Protein AF-A0A9E5HGD4-F1 (afdb_monomer_lite)

Foldseek 3Di:
DDDDPPPPPPPPQPFDKD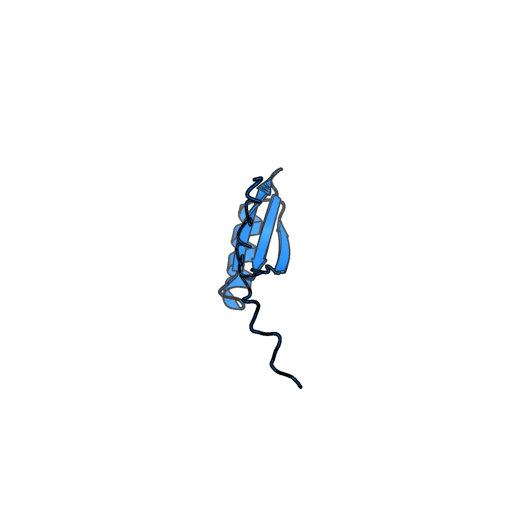WPDKDQAPVVQVVVQVVVCVVAVQWDWADPDPSMITIIGDSDGPPPPPPDD

Structure (mmCIF, N/CA/C/O backbone):
data_AF-A0A9E5HGD4-F1
#
_entry.id   AF-A0A9E5HGD4-F1
#
loop_
_atom_site.group_PDB
_atom_site.id
_atom_site.type_symbol
_atom_site.label_atom_id
_atom_site.label_alt_id
_atom_site.label_comp_id
_atom_site.label_asym_id
_atom_site.label_entity_id
_atom_site.label_seq_id
_atom_site.pdbx_PDB_ins_code
_atom_site.Cartn_x
_atom_site.Cartn_y
_atom_site.Cartn_z
_atom_site.occupancy
_atom_site.B_iso_or_equiv
_atom_site.auth_seq_id
_atom_site.auth_comp_id
_atom_site.auth_asym_id
_atom_site.auth_atom_id
_atom_site.pdbx_PDB_model_num
ATOM 1 N N . MET A 1 1 ? -12.580 -44.788 -27.599 1.00 45.28 1 MET A N 1
ATOM 2 C CA . MET A 1 1 ? -11.618 -43.738 -27.988 1.00 45.28 1 MET A CA 1
ATOM 3 C C . MET A 1 1 ? -11.761 -42.611 -26.974 1.00 45.28 1 MET A C 1
ATOM 5 O O . MET A 1 1 ? -12.785 -41.947 -26.993 1.00 45.28 1 MET A O 1
ATOM 9 N N . TRP A 1 2 ? -10.835 -42.478 -26.023 1.00 43.94 2 TRP A N 1
ATOM 10 C CA . TRP A 1 2 ? -10.881 -41.415 -25.011 1.00 43.94 2 TRP A CA 1
ATOM 11 C C . TRP A 1 2 ? -10.028 -40.251 -25.523 1.00 43.94 2 TRP A C 1
ATOM 13 O O . TRP A 1 2 ? -8.832 -40.428 -25.739 1.00 43.94 2 TRP A O 1
ATOM 23 N N . MET A 1 3 ? -10.639 -39.095 -25.785 1.00 61.41 3 MET A N 1
ATOM 24 C CA . MET A 1 3 ? -9.906 -37.865 -26.094 1.00 61.41 3 MET A CA 1
ATOM 25 C C . MET A 1 3 ? -9.461 -37.242 -24.772 1.00 61.41 3 MET A C 1
ATOM 27 O O . MET A 1 3 ? -10.296 -36.813 -23.977 1.00 61.41 3 MET A O 1
ATOM 31 N N . ALA A 1 4 ? -8.153 -37.220 -24.527 1.00 60.69 4 ALA A N 1
ATOM 32 C CA . ALA A 1 4 ? -7.578 -36.420 -23.459 1.00 60.69 4 ALA A CA 1
ATOM 33 C C . ALA A 1 4 ? -7.739 -34.937 -23.823 1.00 60.69 4 ALA A C 1
ATOM 35 O O . ALA A 1 4 ? -7.267 -34.494 -24.870 1.00 60.69 4 ALA A O 1
ATOM 36 N N . LEU A 1 5 ? -8.420 -34.178 -22.964 1.00 64.88 5 LEU A N 1
ATOM 37 C CA . LEU A 1 5 ? -8.388 -32.720 -22.993 1.00 64.88 5 LEU A CA 1
ATOM 38 C C . LEU A 1 5 ? -6.954 -32.289 -22.673 1.00 64.88 5 LEU A C 1
ATOM 40 O O . LEU A 1 5 ? -6.509 -32.406 -21.533 1.00 64.88 5 LEU A O 1
ATOM 44 N N . VAL A 1 6 ? -6.227 -31.804 -23.678 1.00 62.81 6 VAL A N 1
ATOM 45 C CA . VAL A 1 6 ? -5.031 -30.997 -23.435 1.00 62.81 6 VAL A CA 1
ATOM 46 C C . VAL A 1 6 ? -5.532 -29.688 -22.839 1.00 62.81 6 VAL A C 1
ATOM 48 O O . VAL A 1 6 ? -6.068 -28.838 -23.549 1.00 62.81 6 VAL A O 1
ATOM 51 N N . ALA A 1 7 ? -5.419 -29.553 -21.519 1.00 63.09 7 ALA A N 1
ATOM 52 C CA . ALA A 1 7 ? -5.531 -28.260 -20.871 1.00 63.09 7 ALA A CA 1
ATOM 53 C C . ALA A 1 7 ? -4.401 -27.395 -21.438 1.00 63.09 7 ALA A C 1
ATOM 55 O O . ALA A 1 7 ? -3.226 -27.666 -21.190 1.00 63.09 7 ALA A O 1
ATOM 56 N N . GLY A 1 8 ? -4.749 -26.421 -22.282 1.00 50.97 8 GLY A N 1
ATOM 57 C CA . GLY A 1 8 ? -3.786 -25.445 -22.769 1.00 50.97 8 GLY A CA 1
ATOM 58 C C . GLY A 1 8 ? -3.120 -24.790 -21.566 1.00 50.97 8 GLY A C 1
ATOM 59 O O . GLY A 1 8 ? -3.812 -24.262 -20.697 1.00 50.97 8 GLY A O 1
ATOM 60 N N . ALA A 1 9 ? -1.793 -24.869 -21.490 1.00 55.41 9 ALA A N 1
ATOM 61 C CA . ALA A 1 9 ? -1.037 -24.107 -20.516 1.00 55.41 9 ALA A CA 1
ATOM 62 C C . ALA A 1 9 ? -1.299 -22.627 -20.811 1.00 55.41 9 ALA A C 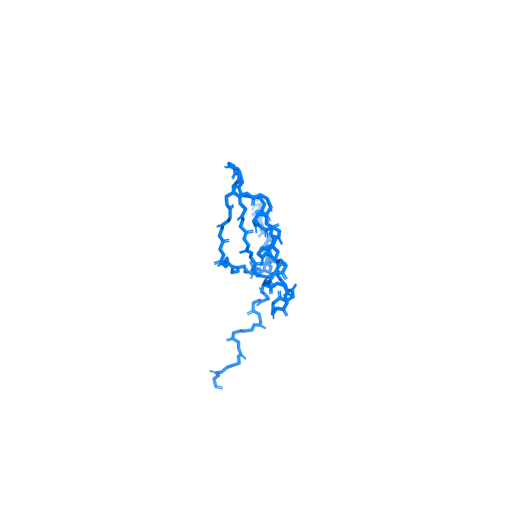1
ATOM 64 O O . ALA A 1 9 ? -0.831 -22.092 -21.816 1.00 55.41 9 ALA A O 1
ATOM 65 N N . SER A 1 10 ? -2.107 -21.975 -19.977 1.00 52.62 10 SER A N 1
ATOM 66 C CA . SER A 1 10 ? -2.164 -20.523 -19.969 1.00 52.62 10 SER A CA 1
ATOM 67 C C . SER A 1 10 ? -0.775 -20.049 -19.561 1.00 52.62 10 SER A C 1
ATOM 69 O O . SER A 1 10 ? -0.387 -20.234 -18.408 1.00 52.62 10 SER A O 1
ATOM 71 N N . ALA A 1 11 ? -0.021 -19.475 -20.496 1.00 51.72 11 ALA A N 1
ATOM 72 C CA . ALA A 1 11 ? 1.151 -18.676 -20.177 1.00 51.72 11 ALA A CA 1
ATOM 73 C C . ALA A 1 11 ? 0.661 -17.422 -19.438 1.00 51.72 11 ALA A C 1
ATOM 75 O O . ALA A 1 11 ? 0.470 -16.362 -20.033 1.00 51.72 11 ALA A O 1
ATOM 76 N N . ALA A 1 12 ? 0.349 -17.572 -18.150 1.00 54.84 12 ALA A N 1
ATOM 77 C CA . ALA A 1 12 ? 0.305 -16.440 -17.252 1.00 54.84 12 ALA A CA 1
ATOM 78 C C . ALA A 1 12 ? 1.730 -15.896 -17.266 1.00 54.84 12 ALA A C 1
ATOM 80 O O . ALA A 1 12 ? 2.637 -16.582 -16.809 1.00 54.84 12 ALA A O 1
ATOM 81 N N . GLN A 1 13 ? 1.917 -14.735 -17.895 1.00 58.97 13 GLN A N 1
ATOM 82 C CA . GLN A 1 13 ? 3.127 -13.938 -17.723 1.00 58.97 13 GLN A CA 1
ATOM 83 C C . GLN A 1 13 ? 3.390 -13.913 -16.213 1.00 58.97 13 GLN A C 1
ATOM 85 O O . GLN A 1 13 ? 2.474 -13.540 -15.470 1.00 58.97 13 GLN A O 1
ATOM 90 N N . ASP A 1 14 ? 4.536 -14.412 -15.755 1.00 67.00 14 ASP A N 1
ATOM 91 C CA . ASP A 1 14 ? 4.872 -14.567 -14.334 1.00 67.00 14 ASP A CA 1
ATOM 92 C C . ASP A 1 14 ? 5.104 -13.164 -13.749 1.00 67.00 14 ASP A C 1
ATOM 94 O O . ASP A 1 14 ? 6.216 -12.677 -13.571 1.00 67.00 14 ASP A O 1
ATOM 98 N N . MET A 1 15 ? 4.012 -12.427 -13.547 1.00 71.88 15 MET A N 1
ATOM 99 C CA . MET A 1 15 ? 4.033 -11.078 -13.006 1.00 71.88 15 MET A CA 1
ATOM 100 C C . MET A 1 15 ? 4.445 -11.172 -11.542 1.00 71.88 15 MET A C 1
ATOM 102 O O . MET A 1 15 ? 3.786 -11.830 -10.733 1.00 71.88 15 MET A O 1
ATOM 106 N N . ARG A 1 16 ? 5.550 -10.514 -11.195 1.00 81.69 16 ARG A N 1
ATOM 107 C CA . ARG A 1 16 ? 6.085 -10.513 -9.831 1.00 81.69 16 ARG A CA 1
ATOM 108 C C . ARG A 1 16 ? 5.890 -9.145 -9.201 1.00 81.69 16 ARG A C 1
ATOM 110 O O . ARG A 1 16 ? 6.057 -8.116 -9.847 1.00 81.69 16 ARG A O 1
ATOM 117 N N . TRP A 1 17 ? 5.578 -9.137 -7.911 1.00 85.94 17 TRP A N 1
ATOM 118 C CA . TRP A 1 17 ? 5.503 -7.920 -7.109 1.00 85.94 17 TRP A CA 1
ATOM 119 C C . TRP A 1 17 ? 6.509 -7.995 -5.974 1.00 85.94 17 TRP A C 1
ATOM 121 O O . TRP A 1 17 ? 6.711 -9.056 -5.378 1.00 85.94 17 TRP A O 1
ATOM 131 N N . ILE A 1 18 ? 7.112 -6.855 -5.658 1.00 89.44 18 ILE A N 1
ATOM 132 C CA . ILE A 1 18 ? 7.940 -6.698 -4.466 1.00 89.44 18 ILE A CA 1
ATOM 133 C C . ILE A 1 18 ? 7.120 -5.937 -3.440 1.00 89.44 18 ILE A C 1
ATOM 135 O O . ILE A 1 18 ? 6.668 -4.827 -3.704 1.00 89.44 18 ILE A O 1
ATOM 139 N N . GLN A 1 19 ? 6.939 -6.516 -2.258 1.00 93.31 19 GLN A N 1
ATOM 140 C CA . GLN A 1 19 ? 6.360 -5.792 -1.136 1.00 93.31 19 GLN A CA 1
ATOM 141 C C . GLN A 1 19 ? 7.444 -4.954 -0.459 1.00 93.31 19 GLN A C 1
ATOM 143 O O . GLN A 1 19 ? 8.473 -5.487 -0.048 1.00 93.31 19 GLN A O 1
ATOM 148 N N . ILE A 1 20 ? 7.191 -3.654 -0.328 1.00 93.94 20 ILE A N 1
ATOM 149 C CA . ILE A 1 20 ? 8.084 -2.728 0.370 1.00 93.94 20 ILE A CA 1
ATOM 150 C C . ILE A 1 20 ? 7.796 -2.776 1.871 1.00 93.94 20 ILE A C 1
ATOM 152 O O . ILE A 1 20 ? 8.686 -3.024 2.678 1.00 93.94 20 ILE A O 1
ATOM 156 N N . GLU A 1 21 ? 6.537 -2.550 2.251 1.00 94.69 21 GLU A N 1
ATOM 157 C CA . GLU A 1 21 ? 6.102 -2.491 3.648 1.00 94.69 21 GLU A CA 1
ATOM 158 C C . GLU A 1 21 ? 4.584 -2.705 3.778 1.00 94.69 21 GLU A C 1
ATOM 160 O O . GLU A 1 21 ? 3.862 -2.783 2.781 1.00 94.69 21 GLU A O 1
ATOM 165 N N . ALA A 1 22 ? 4.100 -2.821 5.017 1.00 97.06 22 ALA A N 1
ATOM 166 C CA . ALA A 1 22 ? 2.677 -2.879 5.340 1.00 97.06 22 ALA A CA 1
ATOM 167 C C . ALA A 1 22 ? 2.317 -1.812 6.383 1.00 97.06 22 ALA A C 1
ATOM 169 O O . ALA A 1 22 ? 3.066 -1.600 7.334 1.00 97.06 22 ALA A O 1
ATOM 170 N N . GLN A 1 23 ? 1.164 -1.168 6.204 1.00 97.88 23 GLN A N 1
ATOM 171 C CA . GLN A 1 23 ? 0.676 -0.071 7.037 1.00 97.88 23 GLN A CA 1
ATOM 172 C C . GLN A 1 23 ? -0.644 -0.443 7.735 1.00 97.88 23 GLN A C 1
ATOM 174 O O . GLN A 1 23 ? -1.505 -1.061 7.097 1.00 97.88 23 GLN A O 1
ATOM 179 N N . PRO A 1 24 ? -0.835 -0.077 9.019 1.00 96.88 24 PRO A N 1
ATOM 180 C CA . PRO A 1 24 ? -2.013 -0.449 9.808 1.00 96.88 24 PRO A CA 1
ATOM 181 C C . PRO A 1 24 ? -3.212 0.493 9.609 1.00 96.88 24 PRO A C 1
ATOM 183 O O . PRO A 1 24 ? -4.233 0.347 10.283 1.00 96.88 24 PRO A O 1
ATOM 186 N N . SER A 1 25 ? -3.102 1.479 8.715 1.00 96.56 25 SER A N 1
ATOM 187 C CA . SER A 1 25 ? -4.193 2.385 8.371 1.00 96.56 25 SER A CA 1
ATOM 188 C C . SER A 1 25 ? -4.115 2.846 6.916 1.00 96.56 25 SER A C 1
ATOM 190 O O . SER A 1 25 ? -3.041 2.889 6.312 1.00 96.56 25 SER A O 1
ATOM 192 N N . LEU A 1 26 ? -5.266 3.237 6.358 1.00 95.81 26 LEU A N 1
ATOM 193 C CA . LEU A 1 26 ? -5.343 3.786 5.000 1.00 95.81 26 LEU A CA 1
ATOM 194 C C . LEU A 1 26 ? -4.536 5.085 4.875 1.00 95.81 26 LEU A C 1
ATOM 196 O O . LEU A 1 26 ? -3.831 5.282 3.893 1.00 95.81 26 LEU A O 1
ATOM 200 N N . LEU A 1 27 ? -4.611 5.952 5.888 1.00 97.31 27 LEU A N 1
ATOM 201 C CA . LEU A 1 27 ? -3.927 7.244 5.881 1.00 97.31 27 LEU A CA 1
ATOM 202 C C . LEU A 1 27 ? -2.403 7.082 5.812 1.00 97.31 27 LEU A C 1
ATOM 204 O O . LEU A 1 27 ? -1.734 7.773 5.039 1.00 97.31 27 LEU A O 1
ATOM 208 N N . GLU A 1 28 ? -1.847 6.164 6.606 1.00 97.25 28 GLU A N 1
ATOM 209 C CA . GLU A 1 28 ? -0.416 5.857 6.565 1.00 97.25 28 GLU A CA 1
ATOM 210 C C . GLU A 1 28 ? -0.041 5.212 5.230 1.00 97.25 28 GLU A C 1
ATOM 212 O O . GLU A 1 28 ? 0.934 5.635 4.612 1.00 97.25 28 GLU A O 1
ATOM 217 N N . ALA A 1 29 ? -0.848 4.271 4.730 1.00 97.31 29 ALA A N 1
ATOM 218 C CA . ALA A 1 29 ? -0.627 3.637 3.432 1.00 97.31 29 ALA A CA 1
ATOM 219 C C . ALA A 1 29 ? -0.558 4.655 2.286 1.00 97.31 29 ALA A C 1
ATOM 221 O O . ALA A 1 29 ? 0.389 4.634 1.504 1.00 97.31 29 ALA A O 1
ATOM 222 N N . GLU A 1 30 ? -1.511 5.587 2.215 1.00 96.50 30 GLU A N 1
ATOM 223 C CA . GLU A 1 30 ? -1.540 6.634 1.191 1.00 96.50 30 GLU A CA 1
ATOM 224 C C . GLU A 1 30 ? -0.344 7.579 1.302 1.00 96.50 30 GLU A C 1
ATOM 226 O O . GLU A 1 30 ? 0.268 7.940 0.296 1.00 96.50 30 GLU A O 1
ATOM 231 N N . THR A 1 31 ? 0.005 7.980 2.525 1.00 97.88 31 THR A N 1
ATOM 232 C CA . THR A 1 31 ? 1.140 8.876 2.771 1.00 97.88 31 THR A CA 1
ATOM 233 C C . THR A 1 31 ? 2.439 8.233 2.295 1.00 97.88 31 THR A C 1
ATOM 235 O O . THR A 1 31 ? 3.221 8.851 1.574 1.00 97.88 31 THR A O 1
ATOM 238 N N . ARG A 1 32 ? 2.658 6.971 2.661 1.00 97.44 32 ARG A N 1
ATOM 239 C CA . ARG A 1 32 ? 3.873 6.225 2.335 1.00 97.44 32 ARG A CA 1
ATOM 240 C C . ARG A 1 32 ? 3.944 5.866 0.858 1.00 97.44 32 ARG A C 1
ATOM 242 O O . ARG A 1 32 ? 4.993 6.055 0.250 1.00 97.44 32 ARG A O 1
ATOM 249 N N . ALA A 1 33 ? 2.828 5.470 0.248 1.00 96.25 33 ALA A N 1
ATOM 250 C CA . ALA A 1 33 ? 2.765 5.216 -1.187 1.00 96.25 33 ALA A CA 1
ATOM 251 C C . ALA A 1 33 ? 3.137 6.463 -2.004 1.00 96.25 33 ALA A C 1
ATOM 253 O O . ALA A 1 33 ? 3.887 6.351 -2.964 1.00 96.25 33 ALA A O 1
ATOM 254 N N . ARG A 1 34 ? 2.705 7.666 -1.591 1.00 95.81 34 ARG A N 1
ATOM 255 C CA . ARG A 1 34 ? 3.108 8.933 -2.239 1.00 95.81 34 ARG A CA 1
ATOM 256 C C . ARG A 1 34 ? 4.593 9.249 -2.082 1.00 95.81 34 ARG A C 1
ATOM 258 O O . ARG A 1 34 ? 5.158 9.919 -2.940 1.00 95.81 34 ARG A O 1
ATOM 265 N N . ILE A 1 35 ? 5.215 8.827 -0.982 1.00 96.88 35 ILE A N 1
ATOM 266 C CA . ILE A 1 35 ? 6.659 8.988 -0.779 1.00 96.88 35 ILE A CA 1
ATOM 267 C C . ILE A 1 35 ? 7.408 8.044 -1.717 1.00 96.88 35 ILE A C 1
ATOM 269 O O . ILE A 1 35 ? 8.233 8.507 -2.495 1.00 96.88 35 ILE A O 1
ATOM 273 N N . TYR A 1 36 ? 7.069 6.754 -1.716 1.00 94.75 36 TYR A N 1
ATOM 274 C CA . TYR A 1 36 ? 7.719 5.788 -2.602 1.00 94.75 36 TYR A CA 1
ATOM 275 C C . TYR A 1 36 ? 7.466 6.073 -4.079 1.00 94.75 36 TYR A C 1
ATOM 277 O O . TYR A 1 36 ? 8.390 5.935 -4.867 1.00 94.75 36 TYR A O 1
ATOM 285 N N . ALA A 1 37 ? 6.284 6.571 -4.450 1.00 94.88 37 ALA A N 1
ATOM 286 C CA . ALA A 1 37 ? 5.967 6.953 -5.825 1.00 94.88 37 ALA A CA 1
ATOM 287 C C . ALA A 1 37 ? 6.856 8.081 -6.384 1.00 94.88 37 ALA A C 1
ATOM 289 O O . ALA A 1 37 ? 6.904 8.262 -7.598 1.00 94.88 37 ALA A O 1
ATOM 290 N N . GLN A 1 38 ? 7.562 8.838 -5.531 1.00 95.81 38 GLN A N 1
ATOM 291 C CA . GLN A 1 38 ? 8.545 9.828 -5.990 1.00 95.81 38 GLN A CA 1
ATOM 292 C C . GLN A 1 38 ? 9.812 9.173 -6.552 1.00 95.81 38 GLN A C 1
ATOM 294 O O . GLN A 1 38 ? 10.426 9.741 -7.450 1.00 95.81 38 GLN A O 1
ATOM 299 N N . GLU A 1 39 ? 10.194 7.999 -6.042 1.00 93.69 39 GLU A N 1
ATOM 300 C CA . GLU A 1 39 ? 11.383 7.260 -6.493 1.00 93.69 39 GLU A CA 1
ATOM 301 C C . GLU A 1 39 ? 11.027 6.072 -7.394 1.00 93.69 39 GLU A C 1
ATOM 303 O O . GLU A 1 39 ? 11.736 5.781 -8.354 1.00 93.69 39 GLU A O 1
ATOM 308 N N . PHE A 1 40 ? 9.904 5.414 -7.118 1.00 92.12 40 PHE A N 1
ATOM 309 C CA . PHE A 1 40 ? 9.415 4.231 -7.814 1.00 92.12 40 PHE A CA 1
ATOM 310 C C . PHE A 1 40 ? 7.992 4.488 -8.326 1.00 92.12 40 PHE A C 1
ATOM 312 O O . PHE A 1 40 ? 7.025 4.247 -7.596 1.00 92.12 40 PHE A O 1
ATOM 319 N N . PRO A 1 41 ? 7.833 4.972 -9.572 1.00 89.81 41 PRO A N 1
ATOM 320 C CA . PRO A 1 41 ? 6.528 5.311 -10.144 1.00 89.81 41 PRO A CA 1
ATOM 321 C C . PRO A 1 41 ? 5.517 4.156 -10.134 1.00 89.81 41 PRO A C 1
ATOM 323 O O . PRO A 1 41 ? 4.318 4.399 -10.024 1.00 89.81 41 PRO A O 1
ATOM 326 N N . ASP A 1 42 ? 5.998 2.911 -10.159 1.00 90.31 42 ASP A N 1
ATOM 327 C CA . ASP A 1 42 ? 5.183 1.688 -10.131 1.00 90.31 42 ASP A CA 1
ATOM 328 C C . ASP A 1 42 ? 4.768 1.261 -8.709 1.00 90.31 42 ASP A C 1
ATOM 330 O O . ASP A 1 42 ? 4.447 0.095 -8.456 1.00 90.31 42 ASP A O 1
ATOM 334 N N . THR A 1 43 ? 4.794 2.198 -7.756 1.00 95.12 43 THR A N 1
ATOM 335 C CA . THR A 1 43 ? 4.300 1.980 -6.394 1.00 95.12 43 THR A CA 1
ATOM 336 C C . THR A 1 43 ? 2.780 1.904 -6.379 1.00 95.12 43 THR A C 1
ATOM 338 O O . THR A 1 43 ? 2.083 2.811 -6.832 1.00 95.12 43 THR A O 1
ATOM 341 N N . GLN A 1 44 ? 2.256 0.860 -5.749 1.00 93.81 44 GLN A N 1
ATOM 342 C CA . GLN A 1 44 ? 0.831 0.651 -5.535 1.00 93.81 44 GLN A CA 1
ATOM 343 C C . GLN A 1 44 ? 0.548 0.342 -4.063 1.00 93.81 44 GLN A C 1
ATOM 345 O O . GLN A 1 44 ? 1.385 -0.230 -3.367 1.00 93.81 44 GLN A O 1
ATOM 350 N N . ALA A 1 45 ? -0.639 0.718 -3.584 1.00 94.31 45 ALA A N 1
ATOM 351 C CA . ALA A 1 45 ? -1.120 0.375 -2.250 1.00 94.31 45 ALA A CA 1
ATOM 352 C C . ALA A 1 45 ? -2.411 -0.441 -2.353 1.00 94.31 45 ALA A C 1
ATOM 354 O O . ALA A 1 45 ? -3.360 -0.035 -3.024 1.00 94.31 45 ALA A O 1
ATOM 355 N N . HIS A 1 46 ? -2.459 -1.577 -1.659 1.00 94.38 46 HIS A N 1
ATOM 356 C CA . HIS A 1 46 ? -3.584 -2.508 -1.698 1.00 94.38 46 HIS A CA 1
ATOM 357 C C . HIS A 1 46 ? -4.041 -2.853 -0.284 1.00 94.38 46 HIS A C 1
ATOM 359 O O . HIS A 1 46 ? -3.217 -3.128 0.585 1.00 94.38 46 HIS A O 1
ATOM 365 N N . SER A 1 47 ? -5.355 -2.883 -0.045 1.00 95.25 47 SER A N 1
ATOM 366 C CA . SER A 1 47 ? -5.875 -3.429 1.211 1.00 95.25 47 SER A CA 1
ATOM 367 C C . SER A 1 47 ? -5.671 -4.942 1.236 1.00 95.25 47 SER A C 1
ATOM 369 O O . SER A 1 47 ? -6.073 -5.637 0.305 1.00 95.25 47 SER A O 1
ATOM 371 N N . ILE A 1 48 ? -5.077 -5.446 2.316 1.00 95.56 48 ILE A N 1
ATOM 372 C CA . ILE A 1 48 ? -4.856 -6.883 2.545 1.00 95.56 48 ILE A CA 1
ATOM 373 C C . ILE A 1 48 ? -5.799 -7.451 3.618 1.00 95.56 48 I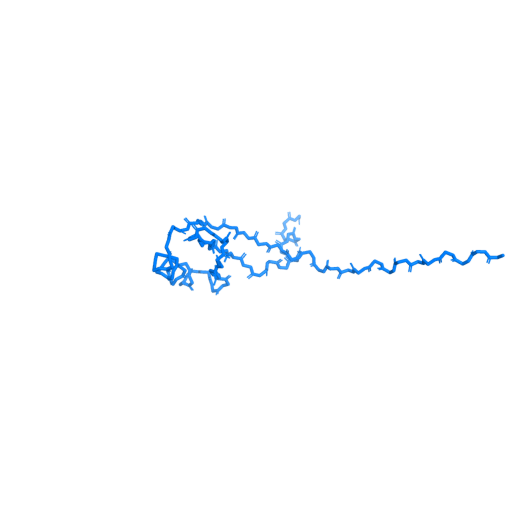LE A C 1
ATOM 375 O O . ILE A 1 48 ? -5.636 -8.582 4.069 1.00 95.56 48 ILE A O 1
ATOM 379 N N . GLY A 1 49 ? -6.814 -6.673 4.010 1.00 93.50 49 GLY A N 1
ATOM 380 C CA . GLY A 1 49 ? -7.790 -7.038 5.035 1.00 93.50 49 GLY A CA 1
ATOM 381 C C . GLY A 1 49 ? -7.373 -6.639 6.453 1.00 93.50 49 GLY A C 1
ATOM 382 O O . GLY A 1 49 ? -6.263 -6.178 6.702 1.00 93.50 49 GLY A O 1
ATOM 383 N N . SER A 1 50 ? -8.306 -6.774 7.400 1.00 93.75 50 SER A N 1
ATOM 384 C CA . SER A 1 50 ? -8.088 -6.486 8.832 1.00 93.75 50 SER A CA 1
ATOM 385 C C . SER A 1 50 ? -7.548 -5.079 9.140 1.00 93.75 50 SER A C 1
ATOM 387 O O . SER A 1 50 ? -6.874 -4.883 10.146 1.00 93.75 50 SER A O 1
ATOM 389 N N . GLY A 1 51 ? -7.833 -4.100 8.275 1.00 94.00 51 GLY A N 1
ATOM 390 C CA . GLY A 1 51 ? -7.341 -2.723 8.406 1.00 94.00 51 GLY A CA 1
ATOM 391 C C . GLY A 1 51 ? -5.916 -2.492 7.893 1.00 94.00 51 GLY A C 1
ATOM 392 O O . GLY A 1 51 ? -5.447 -1.361 7.937 1.00 94.00 51 GLY A O 1
ATOM 393 N N . TRP A 1 52 ? -5.252 -3.522 7.368 1.00 96.75 52 TRP A N 1
ATOM 394 C CA . TRP A 1 52 ? -3.890 -3.433 6.856 1.00 96.75 52 TRP A CA 1
ATOM 395 C C . TRP A 1 52 ? -3.841 -3.178 5.354 1.00 96.75 52 TRP A C 1
ATOM 397 O O . TRP A 1 52 ? -4.714 -3.599 4.584 1.00 96.75 52 TRP A O 1
ATOM 407 N N . TYR A 1 53 ? -2.762 -2.522 4.943 1.00 97.62 53 TYR A N 1
ATOM 408 C CA . TYR A 1 53 ? -2.488 -2.157 3.562 1.00 97.62 53 TYR A CA 1
ATOM 409 C C . TYR A 1 53 ? -1.048 -2.510 3.209 1.00 97.62 53 TYR A C 1
ATOM 411 O O . TYR A 1 53 ? -0.129 -2.118 3.921 1.00 97.62 53 TYR A O 1
ATOM 419 N N . ALA A 1 54 ? -0.843 -3.234 2.115 1.00 96.88 54 ALA A N 1
ATOM 420 C CA . ALA A 1 54 ? 0.482 -3.510 1.576 1.00 96.88 54 ALA A CA 1
ATOM 421 C C . ALA A 1 54 ? 0.860 -2.444 0.549 1.00 96.88 54 ALA A C 1
ATOM 423 O O . ALA A 1 54 ? 0.034 -2.067 -0.283 1.00 96.88 54 ALA A O 1
ATOM 424 N N . ILE A 1 55 ? 2.112 -1.997 0.593 1.00 96.75 55 ILE A N 1
ATOM 425 C CA . ILE A 1 55 ? 2.718 -1.153 -0.436 1.00 96.75 55 ILE A CA 1
ATOM 426 C C . ILE A 1 55 ? 3.635 -2.036 -1.274 1.00 96.75 55 ILE A C 1
ATOM 428 O O . ILE A 1 55 ? 4.523 -2.703 -0.736 1.00 96.75 55 ILE A O 1
ATOM 432 N N . THR A 1 56 ? 3.409 -2.060 -2.581 1.00 95.81 56 THR A N 1
ATOM 433 C CA . THR A 1 56 ? 4.087 -2.956 -3.520 1.00 95.81 56 THR A CA 1
ATOM 434 C C . THR A 1 56 ? 4.650 -2.203 -4.716 1.00 95.81 56 THR A C 1
ATOM 436 O O . THR A 1 56 ? 4.081 -1.201 -5.135 1.00 95.81 56 THR A O 1
ATOM 439 N N . LEU A 1 57 ? 5.723 -2.730 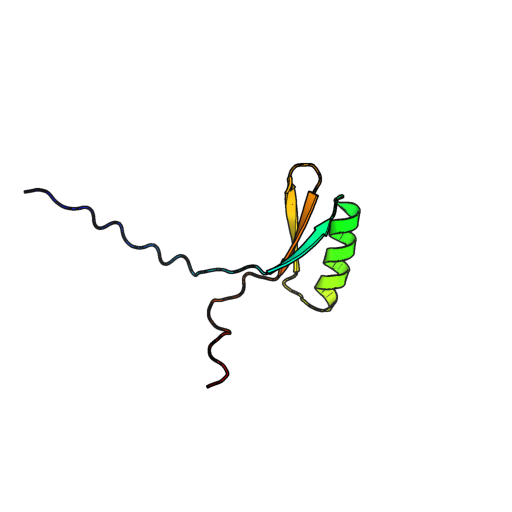-5.297 1.00 92.25 57 LEU A N 1
ATOM 440 C CA . LEU A 1 57 ? 6.262 -2.336 -6.595 1.00 92.25 57 LEU A CA 1
ATOM 441 C C . LEU A 1 57 ? 5.921 -3.403 -7.631 1.00 92.25 57 LEU A C 1
ATOM 443 O O . LEU A 1 57 ? 6.094 -4.597 -7.359 1.00 92.25 57 LEU A O 1
ATOM 447 N N . GLY A 1 58 ? 5.470 -2.983 -8.809 1.00 83.00 58 GLY A N 1
ATOM 448 C CA . GLY A 1 58 ? 5.283 -3.869 -9.957 1.00 83.00 58 GLY A CA 1
ATOM 449 C C . GLY A 1 58 ? 3.978 -3.620 -10.717 1.00 83.00 58 GLY A C 1
ATOM 450 O O . GLY A 1 58 ? 3.284 -2.641 -10.440 1.00 83.00 58 GLY A O 1
ATOM 451 N N . PRO A 1 59 ? 3.596 -4.521 -11.641 1.00 75.56 59 PRO A N 1
ATOM 452 C CA . PRO A 1 59 ? 4.209 -5.826 -11.908 1.00 75.56 59 PRO A CA 1
ATOM 453 C C . PRO A 1 59 ? 5.585 -5.707 -12.573 1.00 75.56 59 PRO A C 1
ATOM 455 O O . PRO A 1 59 ? 5.738 -5.010 -13.571 1.00 75.56 59 PRO A O 1
ATOM 458 N N . LEU A 1 60 ? 6.576 -6.407 -12.025 1.00 72.38 60 LEU A N 1
ATOM 459 C CA . LEU A 1 60 ? 7.875 -6.571 -12.666 1.00 72.38 60 LEU A CA 1
ATOM 460 C C . LEU A 1 60 ? 7.711 -7.585 -13.804 1.00 72.38 60 LEU A C 1
ATOM 462 O O . LEU A 1 60 ? 7.270 -8.710 -13.528 1.00 72.38 60 LEU A O 1
ATOM 466 N N . PRO A 1 61 ? 8.010 -7.211 -15.062 1.00 64.12 61 PRO A N 1
ATOM 467 C CA . PRO A 1 61 ? 8.076 -8.182 -16.139 1.00 64.12 61 PRO A CA 1
ATOM 468 C C . PRO A 1 61 ? 9.198 -9.182 -15.840 1.00 64.12 61 PRO A C 1
ATOM 470 O O . PRO A 1 61 ? 10.209 -8.846 -15.228 1.00 64.12 61 PRO A O 1
ATOM 473 N N . GLU A 1 62 ? 9.023 -10.419 -16.294 1.00 61.84 62 GLU A N 1
ATOM 474 C CA . GLU A 1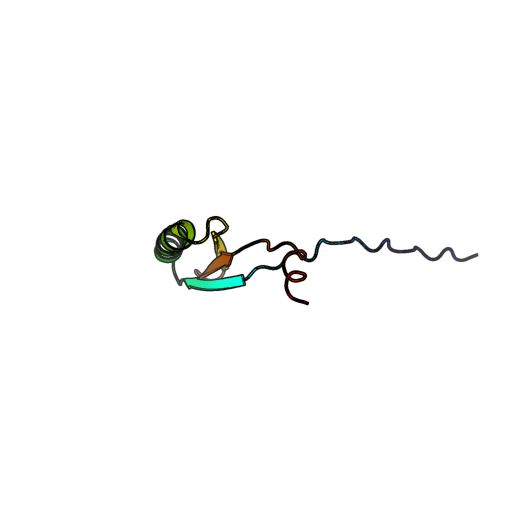 62 ? 10.016 -11.500 -16.163 1.00 61.84 62 GLU A CA 1
ATOM 475 C C . GLU A 1 62 ? 11.356 -11.151 -16.845 1.00 61.84 62 GLU A C 1
ATOM 477 O O . GLU A 1 62 ? 12.389 -11.766 -16.586 1.00 61.84 62 GLU A O 1
ATOM 482 N N . ASP A 1 63 ? 11.330 -10.118 -17.688 1.00 55.91 63 ASP A N 1
ATOM 483 C CA . ASP A 1 63 ? 12.400 -9.640 -18.551 1.00 55.91 63 ASP A CA 1
ATOM 484 C C . ASP A 1 63 ? 13.123 -8.424 -17.938 1.00 55.91 63 ASP A C 1
ATOM 486 O O . ASP A 1 63 ? 13.174 -7.335 -18.498 1.00 55.91 63 ASP A O 1
ATOM 490 N N . GLU A 1 64 ? 13.676 -8.591 -16.738 1.00 52.53 64 GLU A N 1
ATOM 491 C CA . GLU A 1 64 ? 14.793 -7.748 -16.276 1.00 52.53 64 GLU A CA 1
ATOM 492 C C . GLU A 1 64 ? 15.749 -8.536 -15.365 1.00 52.53 64 GLU A C 1
ATOM 494 O O . GLU A 1 64 ? 16.294 -8.041 -14.380 1.00 52.53 64 GLU A O 1
ATOM 499 N N . ALA A 1 65 ? 15.948 -9.816 -15.690 1.00 44.94 65 ALA A N 1
ATOM 500 C CA . ALA A 1 65 ? 16.966 -10.668 -15.075 1.00 44.94 65 ALA A CA 1
ATOM 501 C C . ALA A 1 65 ? 17.968 -11.251 -16.094 1.00 44.94 65 ALA A C 1
ATOM 503 O O . ALA A 1 65 ? 18.798 -12.071 -15.713 1.00 44.94 65 ALA A O 1
ATOM 504 N N . ASP A 1 66 ? 17.946 -10.792 -17.354 1.00 50.50 66 ASP A N 1
ATOM 505 C CA . ASP A 1 66 ? 18.912 -11.158 -18.407 1.00 50.50 66 ASP A CA 1
ATOM 506 C C . ASP A 1 66 ? 19.785 -9.954 -18.818 1.00 50.50 66 ASP A C 1
ATOM 508 O O . ASP A 1 66 ? 19.966 -9.632 -19.983 1.00 50.50 66 ASP A O 1
ATOM 512 N N . LEU A 1 67 ? 20.324 -9.211 -17.850 1.00 50.06 67 LEU A N 1
ATOM 513 C CA . LEU A 1 67 ? 21.386 -8.233 -18.115 1.00 50.06 67 LEU A CA 1
ATOM 514 C C . LEU A 1 67 ? 22.465 -8.332 -17.037 1.00 50.06 67 LEU A C 1
ATOM 516 O O . LEU A 1 67 ? 22.594 -7.430 -16.208 1.00 50.06 67 LEU A O 1
ATOM 520 N N . ARG A 1 68 ? 23.219 -9.449 -17.043 1.00 43.53 68 ARG A N 1
ATOM 521 C CA . ARG A 1 68 ? 24.613 -9.577 -16.544 1.00 43.53 68 ARG A CA 1
ATOM 522 C C . ARG A 1 68 ? 25.171 -11.013 -16.642 1.00 43.53 68 ARG A C 1
ATOM 524 O O . ARG A 1 68 ? 25.482 -11.634 -15.626 1.00 43.53 68 ARG A O 1
ATOM 531 N N . MET A 1 69 ? 25.369 -11.506 -17.865 1.00 41.91 69 MET A N 1
ATOM 532 C CA . MET A 1 69 ? 26.381 -12.534 -18.159 1.00 41.91 69 MET A CA 1
ATOM 533 C C . MET A 1 69 ? 27.466 -11.938 -19.051 1.00 41.91 69 MET A C 1
ATOM 535 O O . MET A 1 69 ? 27.097 -11.261 -20.034 1.00 41.91 69 MET A O 1
#

Sequence (69 aa):
MWMALVAGASAAQDMRWIQIEAQPSLLEAETRARIYAQEFPDTQAHSIGSG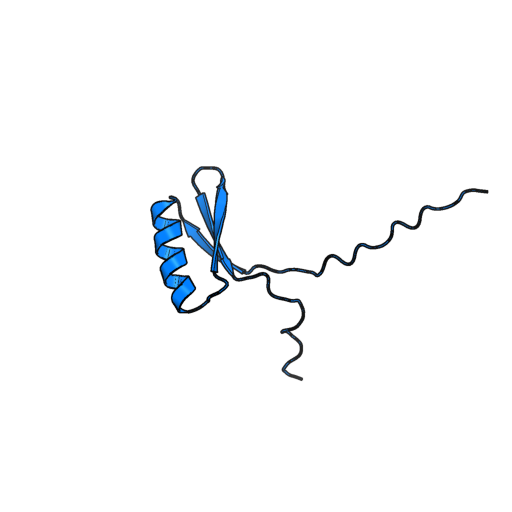WYAITLGPLPEDEADLRM

Secondary structure (DSSP, 8-state):
---------------EEEEEEEESSHHHHHHHHHHHTTT-TTEEEEEEETTEEEEEEEEEPS-SS-S--

pLDDT: mean 80.21, std 19.22, range [41.91, 97.88]

Radius of gyration: 18.22 Å; chains: 1; bounding box: 38×54×38 Å